Protein AF-A0A4V2SGC6-F1 (afdb_monomer)

Radius of gyration: 25.67 Å; Cα contacts (8 Å, |Δi|>4): 25; chains: 1; bounding box: 42×33×76 Å

Solvent-accessible surface area (backbone atoms only — not comparable to full-atom values): 5324 Å² total; per-residue (Å²): 138,88,82,82,78,80,80,80,70,72,61,67,66,53,52,56,50,49,50,52,52,51,50,52,53,51,52,50,53,52,51,51,50,52,53,50,52,60,47,59,76,63,56,70,76,93,60,79,86,78,78,83,77,69,82,68,80,74,70,58,80,32,60,39,65,57,98,88,38,83,75,49,69,51,86,89,48,88,76,134

Mean predicted aligned error: 16.73 Å

pLDDT: mean 73.52, std 15.93, range [39.62, 97.94]

Structure (mmCIF, N/CA/C/O backbone):
data_AF-A0A4V2SGC6-F1
#
_entry.id   AF-A0A4V2SGC6-F1
#
loop_
_atom_site.group_PDB
_atom_site.id
_atom_site.type_symbol
_atom_site.label_atom_id
_atom_site.label_alt_id
_atom_site.label_comp_id
_atom_site.label_asym_id
_atom_site.label_entity_id
_atom_site.label_seq_id
_atom_site.pdbx_PDB_ins_code
_atom_site.Cartn_x
_atom_site.Cartn_y
_atom_site.Cartn_z
_atom_site.occupancy
_atom_site.B_iso_or_equiv
_atom_site.auth_seq_id
_atom_site.auth_comp_id
_atom_site.auth_asym_id
_atom_site.auth_atom_id
_atom_site.pdbx_PDB_model_num
ATOM 1 N N . MET A 1 1 ? 6.034 12.461 -56.045 1.00 39.62 1 MET A N 1
ATOM 2 C CA . MET A 1 1 ? 7.316 12.031 -55.445 1.00 39.62 1 MET A CA 1
ATOM 3 C C . MET A 1 1 ? 7.160 12.076 -53.927 1.00 39.62 1 MET A C 1
ATOM 5 O O . MET A 1 1 ? 7.060 13.163 -53.377 1.00 39.62 1 MET A O 1
ATOM 9 N N . ARG A 1 2 ? 6.988 10.922 -53.263 1.00 41.62 2 ARG A N 1
ATOM 10 C CA . ARG A 1 2 ? 6.872 10.822 -51.795 1.00 41.62 2 ARG A CA 1
ATOM 11 C C . ARG A 1 2 ? 8.268 10.587 -51.224 1.00 41.62 2 ARG A C 1
ATOM 13 O O . ARG A 1 2 ? 8.818 9.509 -51.404 1.00 41.62 2 ARG A O 1
ATOM 20 N N . THR A 1 3 ? 8.819 11.586 -50.549 1.00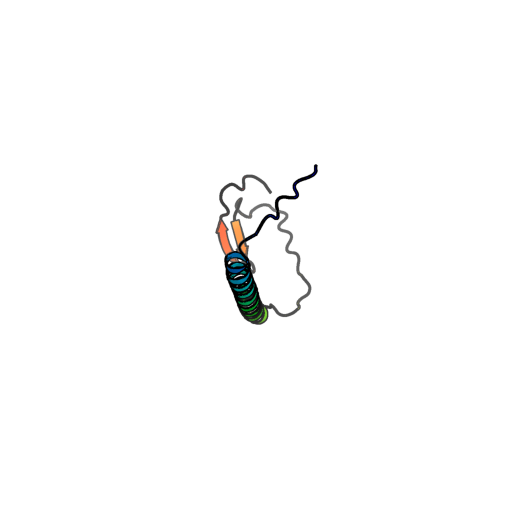 51.06 3 THR A N 1
ATOM 21 C CA . THR A 1 3 ? 10.060 11.450 -49.781 1.00 51.06 3 THR A CA 1
ATOM 22 C C . THR A 1 3 ? 9.700 10.984 -48.374 1.00 51.06 3 THR A C 1
ATOM 24 O O . THR A 1 3 ? 9.204 11.757 -47.558 1.00 51.06 3 THR A O 1
ATOM 27 N N . THR A 1 4 ? 9.898 9.700 -48.095 1.00 46.53 4 THR A N 1
ATOM 28 C CA . THR A 1 4 ? 9.820 9.121 -46.750 1.00 46.53 4 THR A CA 1
ATOM 29 C C . THR A 1 4 ? 11.050 9.535 -45.949 1.00 46.53 4 THR A C 1
ATOM 31 O O . THR A 1 4 ? 12.140 9.000 -46.143 1.00 46.53 4 THR A O 1
ATOM 34 N N . ALA A 1 5 ? 10.878 10.492 -45.040 1.00 51.25 5 ALA A N 1
ATOM 35 C CA . ALA A 1 5 ? 11.877 10.802 -44.029 1.00 51.25 5 ALA A CA 1
ATOM 36 C C . ALA A 1 5 ? 11.931 9.650 -43.011 1.00 51.25 5 ALA A C 1
ATOM 38 O O . ALA A 1 5 ? 11.018 9.467 -42.205 1.00 51.25 5 ALA A O 1
ATOM 39 N N . HIS A 1 6 ? 12.995 8.850 -43.062 1.00 53.28 6 HIS A N 1
ATOM 40 C CA . HIS A 1 6 ? 13.304 7.874 -42.023 1.00 53.28 6 HIS A CA 1
ATOM 41 C C . HIS A 1 6 ? 13.653 8.618 -40.729 1.00 53.28 6 HIS A C 1
ATOM 43 O O . HIS A 1 6 ? 14.712 9.231 -40.613 1.00 53.28 6 HIS A O 1
ATOM 49 N N . ILE A 1 7 ? 12.756 8.559 -39.744 1.00 60.91 7 ILE A N 1
ATOM 50 C CA . ILE A 1 7 ? 13.029 9.039 -38.390 1.00 60.91 7 ILE A CA 1
ATOM 51 C C . ILE A 1 7 ? 14.027 8.066 -37.758 1.00 60.91 7 ILE A C 1
ATOM 53 O O . ILE A 1 7 ? 13.662 6.996 -37.268 1.00 60.91 7 ILE A O 1
ATOM 57 N N . LEU A 1 8 ? 15.307 8.433 -37.784 1.00 57.75 8 LEU A N 1
ATOM 58 C CA . LEU A 1 8 ? 16.353 7.732 -37.053 1.00 57.75 8 LEU A CA 1
ATOM 59 C C . LEU A 1 8 ? 16.210 8.086 -35.564 1.00 57.75 8 LEU A C 1
ATOM 61 O O . LEU A 1 8 ? 16.737 9.089 -35.087 1.00 57.75 8 LEU A O 1
ATOM 65 N N . VAL A 1 9 ? 15.447 7.290 -34.813 1.00 62.91 9 VAL A N 1
ATOM 66 C CA . VAL A 1 9 ? 15.411 7.417 -33.350 1.00 62.91 9 VAL A CA 1
ATOM 67 C C . VAL A 1 9 ? 16.744 6.891 -32.805 1.00 62.91 9 VAL A C 1
ATOM 69 O O . VAL A 1 9 ? 17.069 5.727 -33.053 1.00 62.91 9 VAL A O 1
ATOM 72 N N . PRO A 1 10 ? 17.522 7.682 -32.043 1.00 57.81 10 PRO A N 1
ATOM 73 C CA . PRO A 1 10 ? 18.769 7.203 -31.460 1.00 57.81 10 PRO A CA 1
ATOM 74 C C . PRO A 1 10 ? 18.472 6.075 -30.461 1.00 57.81 10 PRO A C 1
ATOM 76 O O . PRO A 1 10 ? 17.890 6.273 -29.390 1.00 57.81 10 PRO A O 1
ATOM 79 N N . THR A 1 11 ? 18.864 4.858 -30.828 1.00 62.81 11 THR A N 1
ATOM 80 C CA . THR A 1 11 ? 18.575 3.608 -30.109 1.00 62.81 11 THR A CA 1
ATOM 81 C C . THR A 1 11 ? 19.271 3.526 -28.747 1.00 62.81 11 THR A C 1
ATOM 83 O O . THR A 1 11 ? 18.749 2.892 -27.827 1.00 62.81 11 THR A O 1
ATOM 86 N N . THR A 1 12 ? 20.383 4.234 -28.566 1.00 61.19 12 THR A N 1
ATOM 87 C CA . THR A 1 12 ? 21.206 4.250 -27.344 1.00 61.19 12 THR A CA 1
ATOM 88 C C . THR A 1 12 ? 20.497 4.871 -26.137 1.00 61.19 12 THR A C 1
ATOM 90 O O . THR A 1 12 ? 20.558 4.334 -25.031 1.00 61.19 12 THR A O 1
ATOM 93 N N . ARG A 1 13 ? 19.719 5.945 -26.331 1.00 62.88 13 ARG A N 1
ATOM 94 C CA . ARG A 1 13 ? 18.906 6.546 -25.252 1.00 62.88 13 ARG A CA 1
ATOM 95 C C . ARG A 1 13 ? 17.778 5.607 -24.804 1.00 62.88 13 ARG A C 1
ATOM 97 O O . ARG A 1 13 ? 17.348 5.639 -23.653 1.00 62.88 13 ARG A O 1
ATOM 104 N N . SER A 1 14 ? 17.320 4.730 -25.699 1.00 75.38 14 SER A N 1
ATOM 105 C CA . SER A 1 14 ? 16.247 3.776 -25.417 1.00 75.38 14 SER A CA 1
ATOM 106 C C . SER A 1 14 ? 16.719 2.555 -24.618 1.00 75.38 14 SER A C 1
ATOM 108 O O . SER A 1 14 ? 15.975 2.079 -23.762 1.00 75.38 14 SER A O 1
ATOM 110 N N . THR A 1 15 ? 17.945 2.063 -24.835 1.00 83.75 15 THR A N 1
ATOM 111 C CA . THR A 1 15 ? 18.510 0.933 -24.074 1.00 83.75 15 THR A CA 1
ATOM 112 C C . THR A 1 15 ? 18.857 1.332 -22.645 1.00 83.75 15 THR A C 1
ATOM 114 O O . THR A 1 15 ? 18.432 0.640 -21.722 1.00 83.75 15 THR A O 1
ATOM 117 N N . ALA A 1 16 ? 19.520 2.476 -22.448 1.00 87.56 16 ALA A N 1
ATOM 118 C CA . ALA A 1 16 ? 19.811 3.006 -21.113 1.00 87.56 16 ALA A CA 1
ATOM 119 C C . ALA A 1 16 ? 18.525 3.242 -20.300 1.00 87.56 16 ALA A C 1
ATOM 121 O O . ALA A 1 16 ? 18.416 2.800 -19.158 1.00 87.56 16 ALA A O 1
ATOM 122 N N . ARG A 1 17 ? 17.495 3.838 -20.920 1.00 88.06 17 ARG A N 1
ATOM 123 C CA . ARG A 1 17 ? 16.181 4.032 -20.284 1.00 88.06 17 ARG A CA 1
ATOM 124 C C . ARG A 1 17 ? 15.504 2.710 -19.915 1.00 88.06 17 ARG A C 1
ATOM 126 O O . ARG A 1 17 ? 14.922 2.602 -18.841 1.00 88.06 17 ARG A O 1
ATOM 133 N N . ARG A 1 18 ? 15.582 1.694 -20.784 1.00 89.81 18 ARG A N 1
ATOM 134 C CA . ARG A 1 18 ? 15.040 0.355 -20.495 1.00 89.81 18 ARG A CA 1
ATOM 135 C C . ARG A 1 18 ? 15.776 -0.321 -19.340 1.00 89.81 18 ARG A C 1
ATOM 137 O O . ARG A 1 18 ? 15.128 -0.970 -18.524 1.00 89.81 18 ARG A O 1
ATOM 144 N N . LEU A 1 19 ? 17.095 -0.163 -19.255 1.00 94.00 19 LEU A N 1
ATOM 145 C CA . LEU A 1 19 ? 17.883 -0.687 -18.141 1.00 94.00 19 LEU A CA 1
ATOM 146 C C . LEU A 1 19 ? 17.507 0.004 -16.826 1.00 94.00 19 LEU A C 1
ATOM 148 O O . LEU A 1 19 ? 17.214 -0.681 -15.851 1.00 94.00 19 LEU A O 1
ATOM 152 N N . ALA A 1 20 ? 17.422 1.336 -16.825 1.00 94.75 20 ALA A N 1
ATOM 153 C CA . ALA A 1 20 ? 17.001 2.110 -15.659 1.00 94.75 20 ALA A CA 1
ATOM 154 C C . ALA A 1 20 ? 15.594 1.709 -15.179 1.00 94.75 20 ALA A C 1
ATOM 156 O O . ALA A 1 20 ? 15.396 1.453 -13.995 1.00 94.75 20 ALA A O 1
ATOM 157 N N . ALA A 1 21 ? 14.634 1.562 -16.098 1.00 94.81 21 ALA A N 1
ATOM 158 C CA . ALA A 1 21 ? 13.291 1.087 -15.764 1.00 94.81 21 ALA A CA 1
ATOM 159 C C . ALA A 1 21 ? 13.299 -0.333 -15.175 1.00 94.81 21 ALA A C 1
ATOM 161 O O . ALA A 1 21 ? 12.604 -0.596 -14.197 1.00 94.81 21 ALA A O 1
ATOM 162 N N . ARG A 1 22 ? 14.103 -1.252 -15.727 1.00 96.50 22 ARG A N 1
ATOM 163 C CA . ARG A 1 22 ? 14.237 -2.616 -15.185 1.00 96.50 22 ARG A CA 1
ATOM 164 C C . ARG A 1 22 ? 14.828 -2.618 -13.781 1.00 96.50 22 ARG A C 1
ATOM 166 O O . ARG A 1 22 ? 14.322 -3.345 -12.932 1.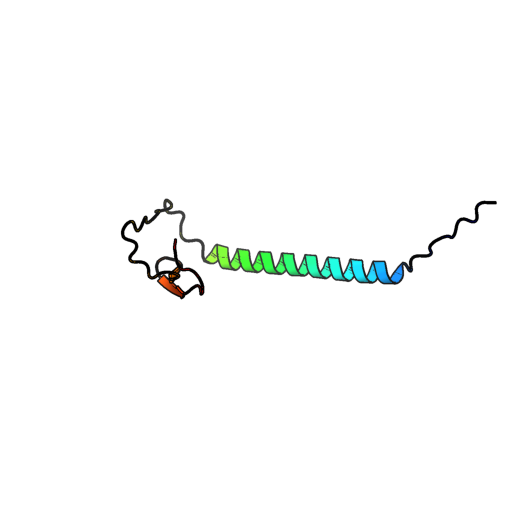00 96.50 22 ARG A O 1
ATOM 173 N N . LEU A 1 23 ? 15.850 -1.799 -13.540 1.00 97.81 23 LEU A N 1
ATOM 174 C CA . LEU A 1 23 ? 16.444 -1.635 -12.215 1.00 97.81 23 LEU A CA 1
ATOM 175 C C . LEU A 1 23 ? 15.417 -1.096 -11.220 1.00 97.81 23 LEU A C 1
ATOM 177 O O . LEU A 1 23 ? 15.248 -1.690 -10.163 1.00 97.81 23 LEU A O 1
ATOM 181 N N . LEU A 1 24 ? 14.671 -0.051 -11.588 1.00 97.25 24 LEU A N 1
ATOM 182 C CA . LEU A 1 24 ? 13.641 0.530 -10.727 1.00 97.25 24 LEU A CA 1
ATOM 183 C C . LEU A 1 24 ? 12.526 -0.471 -10.384 1.00 97.25 24 LEU A C 1
ATOM 185 O O . LEU A 1 24 ? 12.086 -0.566 -9.241 1.00 97.25 24 LEU A O 1
ATOM 189 N N . VAL A 1 25 ? 12.076 -1.259 -11.363 1.00 97.50 25 VAL A N 1
ATOM 190 C CA . VAL A 1 25 ? 11.068 -2.303 -11.125 1.00 97.50 25 VAL A CA 1
ATOM 191 C C . VAL A 1 25 ? 11.629 -3.415 -10.235 1.00 97.50 25 VAL A C 1
ATOM 193 O O . VAL A 1 25 ? 10.920 -3.929 -9.370 1.00 97.50 25 VAL A O 1
ATOM 196 N N . ALA A 1 26 ? 12.896 -3.794 -10.419 1.00 97.94 26 ALA A N 1
ATOM 197 C CA . ALA A 1 26 ? 13.540 -4.808 -9.591 1.00 97.94 26 ALA A CA 1
ATOM 198 C C . ALA A 1 26 ? 13.692 -4.343 -8.135 1.00 97.94 26 ALA A C 1
ATOM 200 O O . ALA A 1 26 ? 13.349 -5.097 -7.222 1.00 97.94 26 ALA A O 1
ATOM 201 N N . THR A 1 27 ? 14.137 -3.104 -7.910 1.00 97.06 27 THR A N 1
ATOM 202 C CA . THR A 1 27 ? 14.279 -2.539 -6.561 1.00 97.06 27 THR A CA 1
ATOM 203 C C . THR A 1 27 ? 12.929 -2.360 -5.878 1.00 97.06 27 THR A C 1
ATOM 205 O O . THR A 1 27 ? 12.792 -2.729 -4.715 1.00 97.06 27 THR A O 1
ATOM 208 N N . SER A 1 28 ? 11.905 -1.901 -6.603 1.00 95.81 28 SER A N 1
ATOM 209 C CA . SER A 1 28 ? 10.534 -1.816 -6.087 1.00 95.81 28 SER A CA 1
ATOM 210 C C . SER A 1 28 ? 10.025 -3.179 -5.604 1.00 95.81 28 SER A C 1
ATOM 212 O O . SER A 1 28 ? 9.545 -3.291 -4.479 1.00 95.81 28 SER A O 1
ATOM 214 N N . ARG A 1 29 ? 10.214 -4.243 -6.397 1.00 97.38 29 ARG A N 1
ATOM 215 C CA . ARG A 1 29 ? 9.817 -5.607 -6.005 1.00 97.38 29 ARG A CA 1
ATOM 216 C C . ARG A 1 29 ? 10.573 -6.115 -4.783 1.00 97.38 29 ARG A C 1
ATOM 218 O O . ARG A 1 29 ? 9.978 -6.794 -3.949 1.00 97.38 29 ARG A O 1
ATOM 225 N N . LEU A 1 30 ? 11.869 -5.817 -4.681 1.00 97.50 30 LEU A N 1
ATOM 226 C CA . LEU A 1 30 ? 12.666 -6.184 -3.511 1.00 97.50 30 LEU A CA 1
ATOM 227 C C . LEU A 1 30 ? 12.131 -5.490 -2.254 1.00 97.50 30 LEU A C 1
ATOM 229 O O . LEU A 1 30 ? 11.911 -6.151 -1.243 1.00 97.50 30 LEU A O 1
ATOM 233 N N . LEU A 1 31 ? 11.847 -4.190 -2.344 1.00 96.00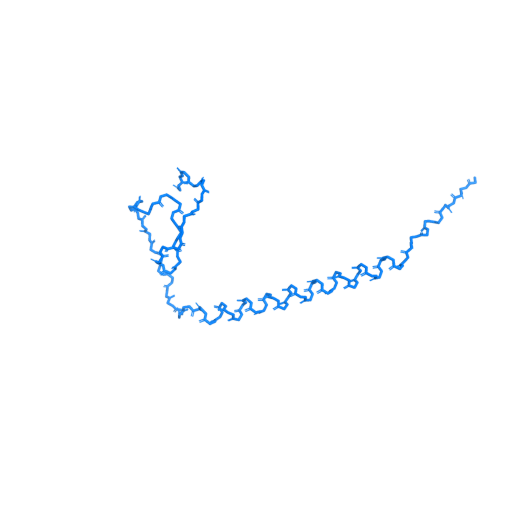 31 LEU A N 1
ATOM 234 C CA . LEU A 1 31 ? 11.288 -3.420 -1.238 1.00 96.00 31 LEU A CA 1
ATOM 235 C C . LEU A 1 31 ? 9.905 -3.939 -0.820 1.00 96.00 31 LEU A C 1
ATOM 237 O O . LEU A 1 31 ? 9.652 -4.106 0.370 1.00 96.00 31 LEU A O 1
ATOM 241 N N . SER A 1 32 ? 9.036 -4.274 -1.780 1.00 93.88 32 SER A N 1
ATOM 242 C CA . SER A 1 32 ? 7.732 -4.879 -1.485 1.00 93.88 32 SER A CA 1
ATOM 243 C C . SER A 1 32 ? 7.859 -6.204 -0.733 1.00 93.88 32 SER A C 1
ATOM 245 O O . SER A 1 32 ? 7.075 -6.454 0.177 1.00 93.88 32 SER A O 1
ATOM 247 N N . ARG A 1 33 ? 8.854 -7.038 -1.062 1.00 94.31 33 ARG A N 1
ATOM 248 C CA . ARG A 1 33 ? 9.100 -8.293 -0.332 1.00 94.31 33 ARG A CA 1
ATOM 249 C C . ARG A 1 33 ? 9.543 -8.044 1.104 1.00 94.31 33 ARG A C 1
ATOM 251 O O . ARG A 1 33 ? 9.051 -8.718 2.000 1.00 94.31 33 ARG A O 1
ATOM 258 N N . VAL A 1 34 ? 10.429 -7.073 1.328 1.00 94.50 34 VAL A N 1
ATOM 259 C CA . VAL A 1 34 ? 10.857 -6.692 2.685 1.00 94.50 34 VAL A CA 1
ATOM 260 C C . VAL A 1 34 ? 9.671 -6.167 3.494 1.00 94.50 34 VAL A C 1
ATOM 262 O O . VAL A 1 34 ? 9.473 -6.590 4.627 1.00 94.50 34 VAL A O 1
ATOM 265 N N 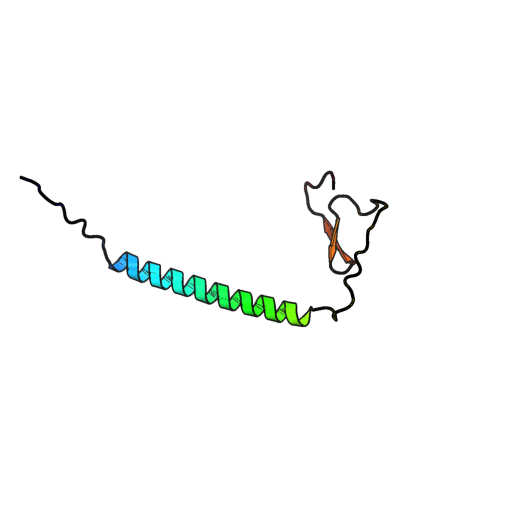. ALA A 1 35 ? 8.831 -5.315 2.901 1.00 90.50 35 ALA A N 1
ATOM 266 C CA . ALA A 1 35 ? 7.628 -4.811 3.559 1.00 90.50 35 ALA A CA 1
ATOM 267 C C . ALA A 1 35 ? 6.643 -5.938 3.914 1.00 90.50 35 ALA A C 1
ATOM 269 O O . ALA A 1 35 ? 6.104 -5.962 5.017 1.00 90.50 35 ALA A O 1
ATOM 270 N N . GLN A 1 36 ? 6.435 -6.896 3.005 1.00 88.50 36 GLN A N 1
ATOM 271 C CA . GLN A 1 36 ? 5.603 -8.073 3.264 1.00 88.50 36 GLN A CA 1
ATOM 272 C C . GLN A 1 36 ? 6.178 -8.961 4.364 1.00 88.50 36 GLN A C 1
ATOM 274 O O . GLN A 1 36 ? 5.413 -9.480 5.167 1.00 88.50 36 GLN A O 1
ATOM 279 N N . TRP A 1 37 ? 7.498 -9.130 4.411 1.00 87.75 37 TRP A N 1
ATOM 280 C CA . TRP A 1 37 ? 8.165 -9.901 5.454 1.00 87.75 37 TRP A CA 1
ATOM 281 C C . TRP A 1 37 ? 7.984 -9.250 6.832 1.00 87.75 37 TRP A C 1
ATOM 283 O O . TRP A 1 37 ? 7.484 -9.903 7.744 1.00 87.75 37 TRP A O 1
ATOM 293 N N . LEU A 1 38 ? 8.231 -7.940 6.939 1.00 86.31 38 LEU A N 1
ATOM 294 C CA . LEU A 1 38 ? 7.965 -7.169 8.161 1.00 86.31 38 LEU A CA 1
ATOM 295 C C . LEU A 1 38 ? 6.484 -7.215 8.572 1.00 86.31 38 LEU A C 1
ATOM 297 O O . LEU A 1 38 ? 6.154 -7.234 9.754 1.00 86.31 38 LEU A O 1
ATOM 301 N N . HIS A 1 39 ? 5.565 -7.229 7.603 1.00 79.12 39 HIS A N 1
ATOM 302 C CA . HIS A 1 39 ? 4.134 -7.330 7.885 1.00 79.12 39 HIS A CA 1
ATOM 303 C C . HIS A 1 39 ? 3.700 -8.754 8.262 1.00 79.12 39 HIS A C 1
ATOM 305 O O . HIS A 1 39 ? 2.760 -8.917 9.033 1.00 79.12 39 HIS A O 1
ATOM 311 N N . ALA A 1 40 ? 4.381 -9.787 7.759 1.00 72.06 40 ALA A N 1
ATOM 312 C CA . ALA A 1 40 ? 4.128 -11.175 8.133 1.00 72.06 40 ALA A CA 1
ATOM 313 C C . ALA A 1 40 ? 4.504 -11.440 9.597 1.00 72.06 40 ALA A C 1
ATOM 315 O O . ALA A 1 40 ? 3.765 -12.143 10.279 1.00 72.06 40 ALA A O 1
ATOM 316 N N . GLU A 1 41 ? 5.577 -10.822 10.096 1.00 62.50 41 GLU A N 1
ATOM 317 C CA . GLU A 1 41 ? 5.927 -10.836 11.527 1.00 62.50 41 GLU A CA 1
ATOM 318 C C . GLU A 1 41 ? 4.873 -10.135 12.390 1.00 62.50 41 GLU A C 1
ATOM 320 O O . GLU A 1 41 ? 4.681 -10.481 13.553 1.00 62.50 41 GLU A O 1
ATOM 325 N N . ARG A 1 42 ? 4.156 -9.172 11.804 1.00 62.03 42 ARG A N 1
ATOM 326 C CA . ARG A 1 42 ? 3.115 -8.387 12.469 1.00 62.03 42 ARG A CA 1
ATOM 327 C C . ARG A 1 42 ? 1.704 -8.930 12.258 1.00 62.03 42 ARG A C 1
ATOM 329 O O . ARG A 1 42 ? 0.751 -8.307 12.721 1.00 62.03 42 ARG A O 1
ATOM 336 N N . ARG A 1 43 ? 1.53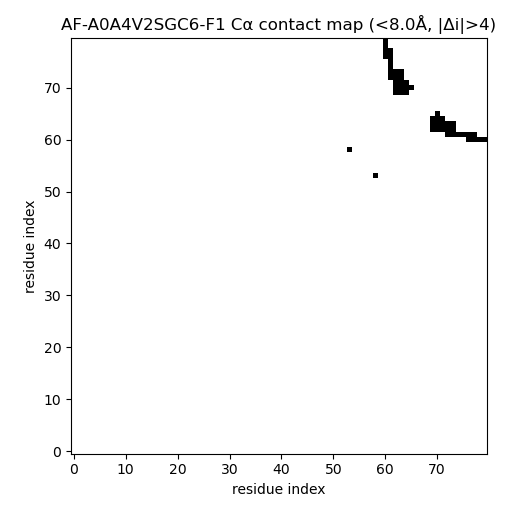6 -10.061 11.563 1.00 61.56 43 ARG A N 1
ATOM 337 C CA . ARG A 1 43 ? 0.227 -10.712 11.475 1.00 61.56 43 ARG A CA 1
ATOM 338 C C . ARG A 1 43 ? -0.175 -11.139 12.880 1.00 61.56 43 ARG A C 1
ATOM 340 O O . ARG A 1 43 ? 0.347 -12.122 13.402 1.00 61.56 43 ARG A O 1
ATOM 347 N N . LEU A 1 44 ? -1.121 -10.402 13.464 1.00 61.84 44 LEU A N 1
ATOM 348 C CA . LEU A 1 44 ? -1.894 -10.892 14.595 1.00 61.84 44 LEU A CA 1
ATOM 349 C C . LEU A 1 44 ? -2.411 -12.299 14.245 1.00 61.84 44 LEU A C 1
ATOM 351 O O . LEU A 1 44 ? -2.724 -12.557 13.072 1.00 61.84 44 LEU A O 1
ATOM 355 N N . PRO A 1 45 ? -2.477 -13.221 15.224 1.00 65.81 45 PRO A N 1
ATOM 356 C CA . PRO A 1 45 ? -3.062 -14.535 14.998 1.00 65.81 45 PRO A CA 1
ATOM 357 C C . PRO A 1 45 ? -4.434 -14.372 14.330 1.00 65.81 45 PRO A C 1
ATOM 359 O O . PRO A 1 45 ? -5.101 -13.368 14.590 1.00 65.81 45 PRO A O 1
ATOM 362 N N . PRO A 1 46 ? -4.856 -15.313 13.462 1.00 62.12 46 PRO A N 1
ATOM 363 C CA . PRO A 1 46 ? -6.161 -15.270 12.816 1.00 62.12 46 PRO A CA 1
ATOM 364 C C . PRO A 1 46 ? -7.251 -15.485 13.875 1.00 62.12 46 PRO A C 1
ATOM 366 O O . PRO A 1 46 ? -7.790 -16.575 14.031 1.00 62.12 46 PRO A O 1
ATOM 369 N N . GLY A 1 47 ? -7.513 -14.447 14.660 1.00 65.44 47 GLY A N 1
ATOM 370 C CA . GLY A 1 47 ? -8.740 -14.271 15.400 1.00 65.44 47 GLY A CA 1
ATOM 371 C C . GLY A 1 47 ? -9.822 -13.854 14.419 1.00 65.44 47 GLY A C 1
ATOM 372 O O . GLY A 1 47 ? -9.549 -13.255 13.374 1.00 65.44 47 GLY A O 1
ATOM 373 N N . GLU A 1 48 ? -11.053 -14.208 14.746 1.00 67.31 48 GLU A N 1
ATOM 374 C CA . GLU A 1 48 ? -12.222 -13.699 14.048 1.00 67.31 48 GLU A CA 1
ATOM 375 C C . GLU A 1 48 ? -12.121 -12.165 13.996 1.00 67.31 48 GLU A C 1
ATOM 377 O O . GLU A 1 48 ? -11.796 -11.565 15.023 1.00 67.31 48 GLU A O 1
ATOM 382 N N . PRO A 1 49 ? -12.272 -11.517 12.825 1.00 60.34 49 PRO A N 1
ATOM 383 C CA . PRO A 1 49 ? -12.148 -10.070 12.728 1.00 60.34 49 PRO A CA 1
ATOM 384 C C . PRO A 1 49 ? -13.226 -9.426 13.603 1.00 60.34 49 PRO A C 1
ATOM 386 O O . PRO A 1 49 ? -14.386 -9.320 13.207 1.00 60.34 49 PRO A O 1
ATOM 389 N N . VAL A 1 50 ? -12.842 -9.026 14.816 1.00 63.75 50 VAL A N 1
ATOM 390 C CA . VAL A 1 50 ? -13.719 -8.317 15.742 1.00 63.75 50 VAL A CA 1
ATOM 391 C C . VAL A 1 50 ? -13.824 -6.891 15.228 1.00 63.75 50 VAL A C 1
ATOM 393 O O . VAL A 1 50 ? -12.920 -6.075 15.396 1.00 63.75 50 VAL A O 1
ATOM 396 N N . LEU A 1 51 ? -14.917 -6.610 14.525 1.00 59.97 51 LEU A N 1
ATOM 397 C CA . LEU A 1 51 ? -15.246 -5.260 14.104 1.00 59.97 51 LEU A CA 1
ATOM 398 C C . LEU A 1 51 ? -15.750 -4.493 15.334 1.00 59.97 51 LEU A C 1
ATOM 400 O O . LEU A 1 51 ? -16.919 -4.592 15.703 1.00 59.97 51 LEU A O 1
ATOM 404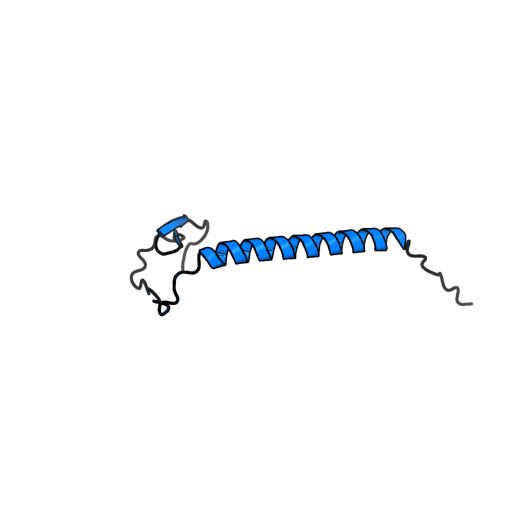 N N . GLU A 1 52 ? -14.864 -3.751 15.994 1.00 59.00 52 GLU A N 1
ATOM 405 C CA . GLU A 1 52 ? -15.251 -2.863 17.092 1.00 59.00 52 GLU A CA 1
ATOM 406 C C . GLU A 1 52 ? -15.967 -1.625 16.536 1.00 59.00 52 GLU A C 1
ATOM 408 O O . GLU A 1 52 ? -15.349 -0.644 16.116 1.00 59.00 52 GLU A O 1
ATOM 413 N N . PHE A 1 53 ? -17.300 -1.670 16.516 1.00 58.66 53 PHE A N 1
ATOM 414 C CA . PHE A 1 53 ? -18.128 -0.533 16.129 1.00 58.66 53 PHE A CA 1
ATOM 415 C C . PHE A 1 53 ? -18.270 0.436 17.310 1.00 58.66 53 PHE A C 1
ATOM 417 O O . PHE A 1 53 ? -19.077 0.228 18.216 1.00 58.66 53 PHE A O 1
ATOM 424 N N . HIS A 1 54 ? -17.487 1.513 17.297 1.00 56.59 54 HIS A N 1
ATOM 425 C CA . HIS A 1 54 ? -17.637 2.617 18.244 1.00 56.59 54 HIS A CA 1
ATOM 426 C C . HIS A 1 54 ? -18.821 3.498 17.806 1.00 56.59 54 HIS A C 1
ATOM 428 O O . HIS A 1 54 ? -18.656 4.478 17.085 1.00 56.59 54 HIS A O 1
ATOM 434 N N . ALA A 1 55 ? -20.037 3.092 18.194 1.00 57.66 55 ALA A N 1
ATOM 435 C CA . ALA A 1 55 ? -21.287 3.800 17.883 1.00 57.66 55 ALA A CA 1
ATOM 436 C C . ALA A 1 55 ? -21.389 5.168 18.574 1.00 57.66 55 ALA A C 1
ATOM 438 O O . ALA A 1 55 ? -22.018 6.087 18.053 1.00 57.66 55 ALA A O 1
ATOM 439 N N . GLU A 1 56 ? -20.764 5.310 19.742 1.00 55.88 56 GLU A N 1
ATOM 440 C CA . GLU A 1 56 ? -20.517 6.616 20.333 1.00 55.88 56 GLU A CA 1
ATOM 441 C C . GLU A 1 56 ? -19.259 7.176 19.679 1.00 55.88 56 GLU A C 1
ATOM 443 O O . GLU A 1 56 ? -18.153 6.694 19.923 1.00 55.88 56 GLU A O 1
ATOM 448 N N . ALA A 1 57 ? -19.435 8.165 18.804 1.00 57.38 57 ALA A N 1
ATOM 449 C CA . ALA A 1 57 ? -18.375 8.906 18.131 1.00 57.38 57 ALA A CA 1
ATOM 450 C C . ALA A 1 57 ? -17.547 9.746 19.130 1.00 57.38 57 ALA A C 1
ATOM 452 O O . ALA A 1 57 ? -17.510 10.970 19.063 1.00 57.38 57 ALA A O 1
ATOM 453 N N . GLY A 1 58 ? -16.925 9.087 20.107 1.00 53.03 58 GLY A N 1
ATOM 454 C CA . GLY A 1 58 ? -15.995 9.672 21.066 1.00 53.03 58 GLY A CA 1
ATOM 455 C C . GLY A 1 58 ? -14.541 9.590 20.604 1.00 53.03 58 GLY A C 1
ATOM 456 O O . GLY A 1 58 ? -13.669 10.150 21.263 1.00 53.03 58 GLY A O 1
ATOM 457 N N . ALA A 1 59 ? -14.263 8.910 19.483 1.00 56.97 59 ALA A N 1
ATOM 458 C CA . ALA A 1 59 ? -12.968 9.012 18.827 1.00 56.97 59 ALA A CA 1
ATOM 459 C C . ALA A 1 59 ? -12.798 10.470 18.369 1.00 56.97 59 ALA A C 1
ATOM 461 O O . ALA A 1 59 ? -13.617 10.939 17.572 1.00 56.97 59 ALA A O 1
ATOM 462 N N . PRO A 1 60 ? -11.789 11.202 18.877 1.00 60.34 60 PRO A N 1
ATOM 463 C CA . PRO A 1 60 ? -11.559 12.580 18.469 1.00 60.34 60 PRO A CA 1
ATOM 464 C C . PRO A 1 60 ? -11.466 12.644 16.945 1.00 60.34 60 PRO A C 1
ATOM 466 O O . PRO A 1 60 ? -10.829 11.787 16.332 1.00 60.34 60 PRO A O 1
ATOM 469 N N . GLU A 1 61 ? -12.119 13.625 16.325 1.00 68.69 61 GLU A N 1
ATOM 470 C CA . GLU A 1 61 ? -12.115 13.768 14.869 1.00 68.69 61 GLU A CA 1
ATOM 471 C C . GLU A 1 61 ? -10.673 13.735 14.334 1.00 68.69 61 GLU A C 1
ATOM 473 O O . GLU A 1 61 ? -9.787 14.454 14.802 1.00 68.69 61 GLU A O 1
ATOM 478 N N . GLY A 1 62 ? -10.415 12.832 13.386 1.00 72.81 62 GLY A N 1
ATOM 479 C CA . GLY A 1 62 ? -9.087 12.638 12.810 1.00 72.81 62 GLY A CA 1
ATOM 480 C C . GLY A 1 62 ? -8.115 11.787 13.636 1.00 72.81 62 GLY A C 1
ATOM 481 O O . GLY A 1 62 ? -7.004 11.572 13.160 1.00 72.81 62 GLY A O 1
ATOM 482 N N . ALA A 1 63 ? -8.474 11.264 14.811 1.00 82.06 63 ALA A N 1
ATOM 483 C CA . ALA A 1 63 ? -7.621 10.347 15.569 1.00 82.06 63 ALA A CA 1
ATOM 484 C C . ALA A 1 63 ? -7.393 9.023 14.813 1.00 82.06 63 ALA A C 1
ATOM 486 O O . ALA A 1 63 ? -8.333 8.333 14.417 1.00 82.06 63 ALA A O 1
ATOM 487 N N . LEU A 1 64 ? -6.125 8.660 14.616 1.00 79.00 64 LEU A N 1
ATOM 488 C CA . LEU A 1 64 ? -5.702 7.429 13.960 1.00 79.00 64 LEU A CA 1
ATOM 489 C C . LEU A 1 64 ? -5.307 6.401 15.016 1.00 79.00 64 LEU A C 1
ATOM 491 O O . LEU A 1 64 ? -4.361 6.624 15.775 1.00 79.00 64 LEU A O 1
ATOM 495 N N . TYR A 1 65 ? -5.992 5.262 15.007 1.00 77.94 65 TYR A N 1
ATOM 496 C CA . TYR A 1 65 ? -5.673 4.124 15.858 1.00 77.94 65 TYR A CA 1
ATOM 497 C C . TYR A 1 65 ? -5.047 2.998 15.034 1.00 77.94 65 TYR A C 1
ATOM 499 O O . TYR A 1 65 ? -5.525 2.675 13.947 1.00 77.94 65 TYR A O 1
ATOM 507 N N . LEU A 1 66 ? -3.986 2.391 15.559 1.00 76.44 66 LEU A N 1
ATOM 508 C CA . LEU A 1 66 ? -3.403 1.151 15.046 1.00 76.44 66 LEU A CA 1
ATOM 509 C C . LEU A 1 66 ? -3.424 0.130 16.178 1.00 76.44 66 LEU A C 1
ATOM 511 O O . LEU A 1 66 ? -2.908 0.411 17.256 1.00 76.44 66 LEU A O 1
ATOM 515 N N . ASP A 1 67 ? -4.050 -1.023 15.948 1.00 74.25 67 ASP A N 1
ATOM 516 C CA . ASP A 1 67 ? -4.210 -2.080 16.958 1.00 74.25 67 ASP A CA 1
ATOM 517 C C . ASP A 1 67 ? -4.839 -1.557 18.275 1.00 74.25 67 ASP A C 1
ATOM 519 O O . ASP A 1 67 ? -4.426 -1.916 19.375 1.00 74.25 67 ASP A O 1
ATOM 523 N N . GLY A 1 68 ? -5.799 -0.628 18.168 1.00 72.62 68 GLY A N 1
ATOM 524 C CA . GLY A 1 68 ? -6.452 0.015 19.317 1.00 72.62 68 GLY A CA 1
ATOM 525 C C . GLY A 1 68 ? -5.615 1.086 20.035 1.00 72.62 68 GLY A C 1
ATOM 526 O O . GLY A 1 68 ? -6.087 1.679 21.001 1.00 72.62 68 GLY A O 1
ATOM 527 N N . GLN A 1 69 ? -4.392 1.382 19.578 1.00 74.06 69 GLN A N 1
ATOM 528 C CA . GLN A 1 69 ? -3.522 2.423 20.144 1.00 74.06 69 GLN A CA 1
ATOM 529 C C . GLN A 1 69 ? -3.579 3.710 19.316 1.00 74.06 69 GLN A C 1
ATOM 531 O O . GLN A 1 69 ? -3.432 3.662 18.096 1.00 74.06 69 GLN A O 1
ATOM 536 N N . LEU A 1 70 ? -3.738 4.869 19.966 1.00 80.00 70 LEU A N 1
ATOM 537 C CA . LEU A 1 70 ? -3.687 6.179 19.306 1.00 80.00 70 LEU A CA 1
ATOM 538 C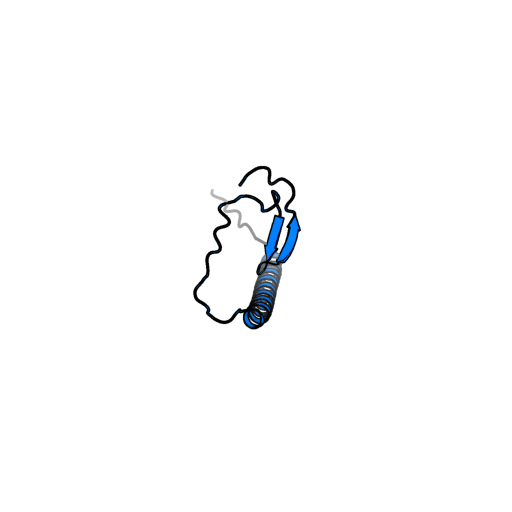 C . LEU A 1 70 ? -2.264 6.457 18.805 1.00 80.00 70 LEU A C 1
ATOM 540 O O . LEU A 1 70 ? -1.339 6.589 19.605 1.00 80.00 70 LEU A O 1
AT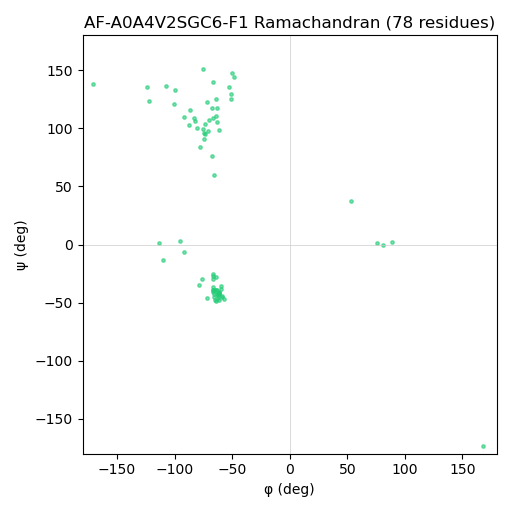OM 544 N N . VAL A 1 71 ? -2.090 6.590 17.491 1.00 86.19 71 VAL A N 1
ATOM 545 C CA . VAL A 1 71 ? -0.778 6.843 16.867 1.00 86.19 71 VAL A CA 1
ATOM 546 C C . VAL A 1 71 ? -0.637 8.243 16.276 1.00 86.19 71 VAL A C 1
ATOM 548 O O . VAL A 1 71 ? 0.474 8.663 15.961 1.00 86.19 71 VAL A O 1
ATOM 551 N N . GLY A 1 72 ? -1.731 8.989 16.126 1.00 82.56 72 GLY A N 1
ATOM 552 C CA . GLY A 1 72 ? -1.664 10.358 15.625 1.00 82.56 72 GLY A CA 1
ATOM 553 C C . GLY A 1 72 ? -3.018 10.938 15.253 1.00 82.56 72 GLY A C 1
ATOM 554 O O . GLY A 1 72 ? -4.049 10.322 15.494 1.00 82.56 72 GLY A O 1
ATOM 555 N N . HIS A 1 73 ? -2.991 12.130 14.657 1.00 86.44 73 HIS A N 1
ATOM 556 C CA . HIS A 1 73 ? -4.175 12.797 14.121 1.00 86.44 73 HIS A CA 1
ATOM 557 C C . HIS A 1 73 ? -3.968 13.123 12.637 1.00 86.44 73 HIS A C 1
ATOM 559 O O . HIS A 1 73 ? -2.903 13.606 12.248 1.00 86.44 73 HIS A O 1
ATOM 565 N N . ILE A 1 74 ? -4.979 12.857 11.810 1.00 80.75 74 ILE A N 1
ATOM 566 C CA . ILE A 1 74 ? -5.005 13.178 10.384 1.00 80.75 74 ILE A CA 1
ATOM 567 C C . ILE A 1 74 ? -5.521 14.616 10.228 1.00 80.75 74 ILE A C 1
ATOM 569 O O . ILE A 1 74 ? -6.678 14.887 10.558 1.00 80.75 74 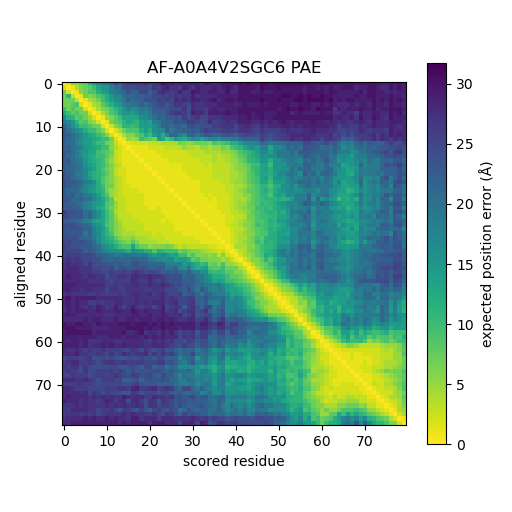ILE A O 1
ATOM 573 N N . PRO A 1 75 ? -4.701 15.553 9.722 1.00 79.38 75 PRO A N 1
ATOM 574 C CA . PRO A 1 75 ? -5.136 16.929 9.528 1.00 79.38 75 PRO A CA 1
ATOM 575 C C . PRO A 1 75 ? -6.225 17.013 8.446 1.00 79.38 75 PRO A C 1
ATOM 577 O O . PRO A 1 75 ? -6.130 16.365 7.406 1.00 79.38 75 PRO A O 1
ATOM 580 N N . GLY A 1 76 ? -7.240 17.852 8.671 1.00 75.44 76 GLY A N 1
ATOM 581 C CA . GLY A 1 76 ? -8.288 18.145 7.683 1.00 75.44 76 GLY A CA 1
ATOM 582 C C . GLY A 1 76 ? -9.507 17.217 7.702 1.00 75.44 76 GLY A C 1
ATOM 583 O O . GLY A 1 76 ? -10.418 17.419 6.903 1.00 75.44 76 GLY A O 1
ATOM 584 N N . VAL A 1 77 ? -9.577 16.242 8.612 1.00 69.88 77 VAL A N 1
ATOM 585 C CA . VAL A 1 77 ? -10.790 15.434 8.824 1.00 69.88 77 VAL A CA 1
ATOM 586 C C . VAL A 1 77 ? -11.733 16.201 9.750 1.00 69.88 77 VAL A C 1
ATOM 588 O O . VAL A 1 77 ? -11.440 16.362 10.926 1.00 69.88 77 VAL A O 1
ATOM 591 N N . THR A 1 78 ? -12.838 16.712 9.203 1.00 63.03 78 THR A N 1
ATOM 592 C CA . THR A 1 78 ? -13.838 17.532 9.932 1.00 63.03 78 THR A CA 1
ATOM 593 C C . THR A 1 78 ? -15.199 16.836 10.076 1.00 63.03 78 THR A C 1
ATOM 595 O O . THR A 1 78 ? -16.154 17.435 10.561 1.00 63.03 78 THR A O 1
ATOM 598 N N . ARG A 1 79 ? -15.317 15.596 9.577 1.00 58.44 79 ARG A N 1
ATOM 599 C CA . ARG A 1 79 ? -16.482 14.707 9.716 1.00 58.44 79 ARG A CA 1
ATOM 600 C C . ARG A 1 79 ? -16.134 13.306 9.207 1.00 58.44 79 ARG A C 1
ATOM 602 O O . ARG A 1 79 ? -15.505 13.200 8.152 1.00 58.44 79 ARG A O 1
ATOM 609 N N . LEU A 1 80 ? -16.573 12.273 9.922 1.00 57.81 80 LEU A N 1
ATOM 610 C CA . LEU A 1 80 ? -16.676 10.891 9.437 1.00 57.81 80 LEU A CA 1
ATOM 611 C C . LEU A 1 80 ? -18.153 10.528 9.268 1.00 57.81 80 LEU A C 1
ATOM 613 O O . LEU A 1 80 ? -18.965 11.017 10.088 1.00 57.81 80 LEU A O 1
#

Organism: Rubrivivax gelatinosus (NCBI:txid28068)

Secondary structure (DSSP, 8-state):
----------HHHHHHHHHHHHHHHHHHHHHHHHHHHHHHHT-------------S--SPTTEEEETTEEEEE-TT----

Sequence (80 aa):
MRTTAHILVPTTRSTARRLAARLLVATSRLLSRVAQWLHAERRLPPGEPVLEFHAEAGAPEGALYLDGQLVGHIPGVTRL

Foldseek 3Di:
DDDDDDPPDPCVVVVVVVVVVVVVVVVVVVVVVVVVVVVVVVPDPPDPPPPPDPVPPPQPFQFDDDPNHGDDGDPPRPDD